Protein AF-A0A960F292-F1 (afdb_monomer_lite)

Foldseek 3Di:
DDDQQDFQLRHGDPVNVVVVVPDPDDDDDPDFDAAPVRHGFDHWFKAKQNWTDNDDDRDDPDDPDPDPPPPPDDIDIDIDGHDPVCSVVRHHDD

pLDDT: mean 85.3, std 16.2, range [44.03, 97.81]

Sequence (94 aa):
AFGLITDFRGQLFEGTKRLLEIADERVPMQVEARCWCGARATHNARVVNGEIVYEGETVVVGDTGEQSAQPLFGDVVRYELLCRTHYRNGELGT

Radius of gyration: 15.4 Å; chains: 1; bounding box: 28×38×38 Å

Structure (mmCIF, N/CA/C/O backbone):
data_AF-A0A960F292-F1
#
_entry.id   AF-A0A960F292-F1
#
loop_
_atom_site.group_PDB
_atom_site.id
_atom_site.type_symbol
_atom_site.label_atom_id
_atom_site.label_alt_id
_atom_site.label_comp_id
_atom_site.label_asym_id
_atom_site.label_entity_id
_atom_site.label_seq_id
_atom_site.pdbx_PDB_ins_code
_atom_site.Cartn_x
_atom_site.Cartn_y
_atom_site.Cartn_z
_atom_site.occupancy
_atom_site.B_iso_or_equiv
_atom_site.auth_seq_id
_atom_site.auth_comp_id
_atom_site.auth_asym_id
_atom_site.auth_atom_id
_atom_site.pdbx_PDB_model_num
ATOM 1 N N . ALA A 1 1 ? 13.689 3.167 -11.307 1.00 82.69 1 ALA A N 1
ATOM 2 C CA . ALA A 1 1 ? 12.729 4.019 -10.571 1.00 82.69 1 ALA A CA 1
ATOM 3 C C . ALA A 1 1 ? 12.463 3.402 -9.201 1.00 82.69 1 ALA A C 1
ATOM 5 O O . ALA A 1 1 ? 12.601 2.192 -9.076 1.00 82.69 1 ALA A O 1
ATOM 6 N N . PHE A 1 2 ? 12.101 4.198 -8.194 1.00 87.12 2 PHE A N 1
ATOM 7 C CA . PHE A 1 2 ? 11.668 3.711 -6.880 1.00 87.12 2 PHE A CA 1
ATOM 8 C C . PHE A 1 2 ? 10.461 4.532 -6.418 1.00 87.12 2 PHE A C 1
ATOM 10 O O . PHE A 1 2 ? 10.324 5.688 -6.814 1.00 87.12 2 PHE A O 1
ATOM 17 N N . GLY A 1 3 ? 9.579 3.945 -5.613 1.00 89.12 3 GLY A N 1
ATOM 18 C CA . GLY A 1 3 ? 8.404 4.653 -5.116 1.00 89.12 3 GLY A CA 1
ATOM 19 C C . GLY A 1 3 ? 7.324 3.728 -4.575 1.00 89.12 3 GLY A C 1
ATOM 20 O O . GLY A 1 3 ? 7.465 2.502 -4.571 1.00 89.12 3 GLY A O 1
ATOM 21 N N . LEU A 1 4 ? 6.235 4.345 -4.120 1.00 90.69 4 LEU A N 1
ATOM 22 C CA . LEU A 1 4 ? 5.0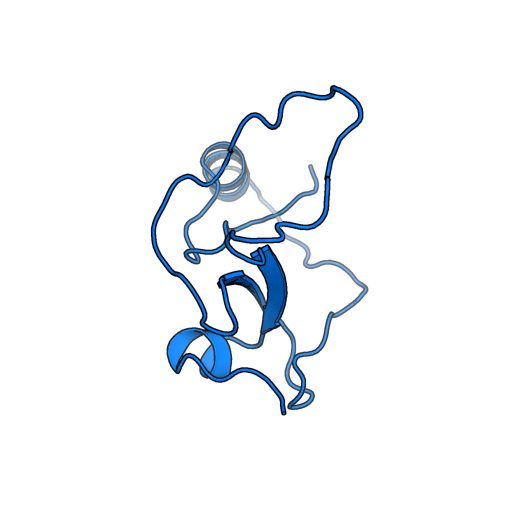47 3.628 -3.681 1.00 90.69 4 LEU A CA 1
ATOM 23 C C . LEU A 1 4 ? 4.371 2.938 -4.869 1.00 90.69 4 LEU A C 1
ATOM 25 O O . LEU A 1 4 ? 4.280 3.480 -5.972 1.00 90.69 4 LEU A O 1
ATOM 29 N N . ILE A 1 5 ? 3.891 1.722 -4.626 1.00 93.50 5 ILE A N 1
ATOM 30 C CA . ILE A 1 5 ? 3.236 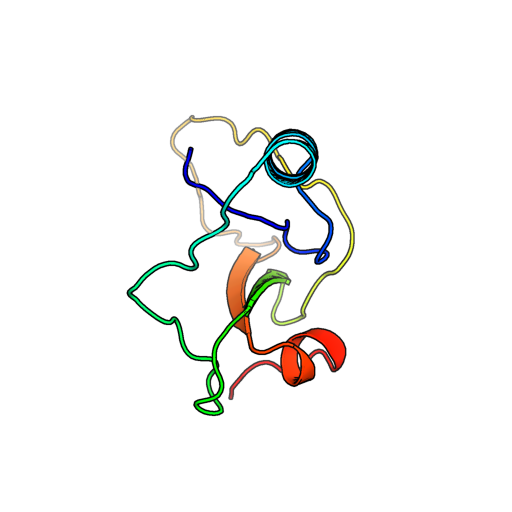0.911 -5.655 1.00 93.50 5 ILE A CA 1
ATOM 31 C C . ILE A 1 5 ? 1.743 1.191 -5.690 1.00 93.50 5 ILE A C 1
ATOM 33 O O . ILE A 1 5 ? 1.188 1.413 -6.765 1.00 93.50 5 ILE A O 1
ATOM 37 N N . THR A 1 6 ? 1.119 1.219 -4.517 1.00 94.12 6 THR A N 1
ATOM 38 C CA . THR A 1 6 ? -0.310 1.457 -4.359 1.00 94.12 6 THR A CA 1
ATOM 39 C C . THR A 1 6 ? -0.578 2.644 -3.456 1.00 94.12 6 THR A C 1
ATOM 41 O O . THR A 1 6 ? 0.202 2.918 -2.542 1.00 94.12 6 THR A O 1
ATOM 44 N N . ASP A 1 7 ? -1.712 3.295 -3.675 1.00 94.69 7 ASP A N 1
ATOM 45 C CA . ASP A 1 7 ? -2.271 4.245 -2.727 1.00 94.69 7 ASP A CA 1
ATOM 46 C C . ASP A 1 7 ? -2.915 3.543 -1.517 1.00 94.69 7 ASP A C 1
ATOM 48 O O . ASP A 1 7 ? -2.865 2.316 -1.363 1.00 94.69 7 ASP A O 1
ATOM 52 N N . PHE A 1 8 ? -3.539 4.342 -0.652 1.00 94.69 8 PHE A N 1
ATOM 53 C CA . PHE A 1 8 ? -4.197 3.868 0.562 1.00 94.69 8 PHE A CA 1
ATOM 54 C C . PHE A 1 8 ? -5.428 2.988 0.327 1.00 94.69 8 PHE A C 1
ATOM 56 O O . PHE A 1 8 ? -5.878 2.302 1.245 1.00 94.69 8 PHE A O 1
ATOM 63 N N . ARG A 1 9 ? -5.951 2.981 -0.901 1.00 95.00 9 ARG A N 1
ATOM 64 C CA . ARG A 1 9 ? -7.075 2.156 -1.361 1.00 95.00 9 ARG A CA 1
ATOM 65 C C . ARG A 1 9 ? -6.587 0.812 -1.911 1.00 95.00 9 ARG A C 1
ATOM 67 O O . ARG A 1 9 ? -7.387 -0.008 -2.351 1.00 95.00 9 ARG A O 1
ATOM 74 N N . GLY A 1 10 ? -5.269 0.591 -1.928 1.00 94.25 10 GLY A N 1
ATOM 75 C CA . GLY A 1 10 ? -4.651 -0.593 -2.516 1.00 94.25 10 GLY A CA 1
ATOM 76 C C . GLY A 1 10 ? -4.654 -0.575 -4.047 1.00 94.25 10 GLY A C 1
ATOM 77 O O . GLY A 1 10 ? -4.403 -1.610 -4.666 1.00 94.25 10 GLY A O 1
ATOM 78 N N . GLN A 1 11 ? -4.924 0.576 -4.669 1.00 95.06 11 GLN A N 1
ATOM 79 C CA . GLN A 1 11 ? -4.914 0.735 -6.122 1.00 95.06 11 GLN A CA 1
ATOM 80 C C . GLN A 1 11 ? -3.539 1.193 -6.592 1.00 95.06 11 GLN A C 1
ATOM 82 O O . GLN A 1 11 ? -2.888 1.988 -5.918 1.00 95.06 11 GLN A O 1
ATOM 87 N N . LEU A 1 12 ? -3.082 0.700 -7.747 1.00 95.44 12 LEU A N 1
ATOM 88 C CA . LEU A 1 12 ? -1.812 1.144 -8.319 1.00 95.44 12 LEU A CA 1
ATOM 89 C C . LEU A 1 12 ? -1.852 2.648 -8.591 1.00 95.44 12 LEU A C 1
ATOM 91 O O . LEU A 1 12 ? -2.808 3.148 -9.183 1.00 95.44 12 LEU A O 1
ATOM 95 N N . PHE A 1 13 ? -0.782 3.351 -8.229 1.00 94.31 13 PHE A N 1
ATOM 96 C CA . PHE A 1 13 ? -0.569 4.695 -8.756 1.00 94.31 13 PHE A CA 1
ATOM 97 C C . PHE A 1 13 ? -0.423 4.623 -10.275 1.00 94.31 13 PHE A C 1
ATOM 99 O O . PHE A 1 13 ? 0.287 3.749 -10.765 1.00 94.31 13 PHE A O 1
ATOM 106 N N . GLU A 1 14 ? -1.026 5.555 -11.015 1.00 92.88 14 GLU A N 1
ATOM 107 C CA . GLU A 1 14 ? -1.007 5.533 -12.487 1.00 92.88 14 GLU A CA 1
ATOM 108 C C . GLU A 1 14 ? 0.425 5.498 -13.049 1.00 92.88 14 GLU A C 1
ATOM 110 O O . GLU A 1 14 ? 0.761 4.664 -13.891 1.00 92.88 14 GLU A O 1
ATOM 115 N N . GLY A 1 15 ? 1.319 6.327 -12.496 1.00 92.31 15 GLY A N 1
ATOM 116 C CA . GLY A 1 15 ? 2.735 6.314 -12.869 1.00 92.31 15 GLY A CA 1
ATOM 117 C C . GLY A 1 15 ? 3.411 4.975 -12.560 1.00 92.31 15 GLY A C 1
ATOM 118 O O . GLY A 1 15 ? 4.104 4.414 -13.409 1.00 92.31 15 GLY A O 1
ATOM 119 N N . THR A 1 16 ? 3.175 4.417 -11.370 1.00 94.38 16 THR A N 1
ATOM 120 C CA . THR A 1 16 ? 3.768 3.129 -10.984 1.00 94.38 16 THR A CA 1
ATOM 121 C C . THR A 1 16 ? 3.193 1.966 -11.788 1.00 94.38 16 THR A C 1
ATOM 123 O O . THR A 1 16 ? 3.934 1.048 -12.130 1.00 94.38 16 THR A O 1
ATOM 126 N N . LYS A 1 17 ? 1.909 2.008 -12.152 1.00 96.44 17 LYS A N 1
ATOM 127 C CA . LYS A 1 17 ? 1.272 1.026 -13.030 1.00 96.44 17 LYS A CA 1
ATOM 128 C C . LYS A 1 17 ? 2.013 0.945 -14.358 1.00 96.44 17 LYS A C 1
ATOM 130 O O . LYS A 1 17 ? 2.453 -0.140 -14.729 1.00 96.44 17 LYS A O 1
ATOM 135 N N . ARG A 1 18 ? 2.254 2.089 -15.007 1.00 95.62 18 ARG A N 1
ATOM 136 C CA . ARG A 1 18 ? 3.005 2.118 -16.266 1.00 95.62 18 ARG A CA 1
ATOM 137 C C . ARG A 1 18 ? 4.427 1.586 -16.108 1.00 95.62 18 ARG A C 1
ATOM 139 O O . ARG A 1 18 ? 4.901 0.858 -16.972 1.00 95.62 18 ARG A O 1
ATOM 146 N N . LEU A 1 19 ? 5.103 1.932 -15.010 1.00 95.00 19 LEU A N 1
ATOM 147 C CA . LEU A 1 19 ? 6.452 1.436 -14.727 1.00 95.00 19 LEU A CA 1
ATOM 148 C C . LEU A 1 19 ? 6.484 -0.085 -14.534 1.00 95.00 19 LEU A C 1
ATOM 150 O O . LEU A 1 19 ? 7.421 -0.722 -14.996 1.00 95.00 19 LEU A O 1
ATOM 154 N N . LEU A 1 20 ? 5.474 -0.667 -13.884 1.00 95.38 20 LEU A N 1
ATOM 155 C CA . LEU A 1 20 ? 5.377 -2.115 -13.691 1.00 95.38 20 LEU A CA 1
ATOM 156 C C . LEU A 1 20 ? 5.075 -2.868 -14.988 1.00 95.38 20 LEU A C 1
ATOM 158 O O . LEU A 1 20 ? 5.593 -3.961 -15.172 1.00 95.38 20 LEU A O 1
ATOM 162 N N . GLU A 1 21 ? 4.270 -2.297 -15.885 1.00 96.94 21 GLU A N 1
ATOM 163 C CA . GLU A 1 21 ? 3.956 -2.906 -17.187 1.00 96.94 21 GLU A CA 1
ATOM 164 C C . GLU A 1 21 ? 5.188 -3.077 -18.087 1.00 96.94 21 GLU A C 1
ATOM 166 O O . GLU A 1 21 ? 5.205 -3.973 -18.926 1.00 96.94 21 GLU A O 1
ATOM 171 N N . ILE A 1 22 ? 6.192 -2.208 -17.941 1.00 96.81 22 ILE A N 1
ATOM 172 C CA . ILE A 1 22 ? 7.399 -2.196 -18.785 1.00 96.81 22 ILE A CA 1
ATOM 173 C C . ILE A 1 22 ? 8.649 -2.725 -18.078 1.00 96.81 22 ILE A C 1
ATOM 175 O O . ILE A 1 22 ? 9.720 -2.718 -18.676 1.00 96.81 22 ILE A O 1
ATOM 179 N N . ALA A 1 23 ? 8.552 -3.098 -16.803 1.00 96.69 23 ALA A N 1
ATOM 180 C CA . ALA A 1 23 ? 9.714 -3.504 -16.027 1.00 96.69 23 ALA A CA 1
ATOM 181 C C . ALA A 1 23 ? 10.092 -4.963 -16.307 1.00 96.69 23 ALA A C 1
ATOM 183 O O . ALA A 1 23 ? 9.270 -5.859 -16.125 1.00 96.69 23 ALA A O 1
ATOM 184 N N . ASP A 1 24 ? 11.362 -5.203 -16.636 1.00 97.56 24 ASP A N 1
ATOM 185 C CA . ASP A 1 24 ? 11.937 -6.554 -16.656 1.00 97.56 24 ASP A CA 1
ATOM 186 C C . ASP A 1 24 ? 12.067 -7.133 -15.236 1.00 97.56 24 ASP A C 1
ATOM 188 O O . ASP A 1 24 ? 11.873 -8.327 -15.012 1.00 97.56 24 ASP A O 1
ATOM 192 N N . GLU A 1 25 ? 12.366 -6.274 -14.253 1.00 95.38 25 GLU A N 1
ATOM 193 C CA . GLU A 1 25 ? 12.551 -6.661 -12.856 1.00 95.38 25 GLU A CA 1
ATOM 194 C C . GLU A 1 25 ? 11.868 -5.685 -11.890 1.00 95.38 25 GLU A C 1
ATOM 196 O O . GLU A 1 25 ? 11.919 -4.460 -12.037 1.00 95.38 25 GLU A O 1
ATOM 201 N N . ARG A 1 26 ? 11.270 -6.246 -10.834 1.00 93.38 26 ARG A N 1
ATOM 202 C CA . ARG A 1 26 ? 10.756 -5.508 -9.679 1.00 93.38 26 ARG A CA 1
ATOM 203 C C . ARG A 1 26 ? 11.377 -6.057 -8.400 1.00 93.38 26 ARG A C 1
ATOM 205 O O . ARG A 1 26 ? 11.052 -7.166 -7.979 1.00 93.38 26 ARG A O 1
ATOM 212 N N . VAL A 1 27 ? 12.137 -5.213 -7.709 1.00 92.75 27 VAL A N 1
ATOM 213 C CA . VAL A 1 27 ? 12.758 -5.548 -6.422 1.00 92.75 27 VAL A CA 1
ATOM 214 C C . VAL A 1 27 ? 12.004 -4.857 -5.276 1.00 92.75 27 VAL A C 1
ATOM 216 O O . VAL A 1 27 ? 11.853 -3.633 -5.299 1.00 92.75 27 VAL A O 1
ATOM 219 N N . PRO A 1 28 ? 11.485 -5.593 -4.274 1.00 87.31 28 PRO A N 1
ATOM 220 C CA . PRO A 1 28 ? 10.940 -4.980 -3.066 1.00 87.31 28 PRO A CA 1
ATOM 221 C C . PRO A 1 28 ? 12.054 -4.319 -2.240 1.00 87.31 28 PRO A C 1
ATOM 223 O O . PRO A 1 28 ? 13.198 -4.765 -2.261 1.00 87.31 28 PRO A O 1
ATOM 226 N N . MET A 1 29 ? 11.723 -3.268 -1.485 1.00 80.31 29 MET A N 1
ATOM 227 C CA . MET A 1 29 ? 12.700 -2.609 -0.611 1.00 80.31 29 MET A CA 1
ATOM 228 C C . MET A 1 29 ? 13.317 -3.596 0.389 1.00 80.31 29 MET A C 1
ATOM 230 O O . MET A 1 29 ? 12.611 -4.427 0.955 1.00 80.31 29 MET A O 1
ATOM 234 N N . GLN A 1 30 ? 14.625 -3.459 0.628 1.00 74.56 30 GLN A N 1
ATOM 235 C CA . GLN A 1 30 ? 15.387 -4.336 1.529 1.00 74.56 30 GLN A CA 1
ATOM 236 C C . GLN A 1 30 ? 14.956 -4.211 2.999 1.00 74.56 30 GLN A C 1
ATOM 238 O O . GLN A 1 30 ? 15.117 -5.153 3.770 1.00 74.56 30 GLN A O 1
ATOM 243 N N . VAL A 1 31 ? 14.387 -3.066 3.388 1.00 80.62 31 VAL A N 1
ATOM 244 C CA . VAL A 1 31 ? 13.804 -2.873 4.719 1.00 80.62 31 VAL A CA 1
ATOM 245 C C . VAL A 1 31 ? 12.337 -3.281 4.672 1.00 80.62 31 VAL A C 1
ATOM 247 O O . VAL A 1 31 ? 11.487 -2.566 4.136 1.00 80.62 31 VAL A O 1
ATOM 250 N N . GLU A 1 32 ? 12.037 -4.449 5.233 1.00 83.62 32 GLU A N 1
ATOM 251 C CA . GLU A 1 32 ? 10.667 -4.935 5.340 1.00 83.62 32 GLU A CA 1
ATOM 252 C C . GLU A 1 32 ? 9.957 -4.279 6.521 1.00 83.62 32 GLU A C 1
ATOM 254 O O . GLU A 1 32 ? 10.145 -4.664 7.677 1.00 83.62 32 GLU A O 1
ATOM 259 N N . ALA A 1 33 ? 9.084 -3.319 6.222 1.00 90.38 33 ALA A N 1
ATOM 260 C CA . ALA A 1 33 ? 8.115 -2.861 7.202 1.00 90.38 33 ALA A CA 1
ATOM 261 C C . ALA A 1 33 ? 7.257 -4.037 7.695 1.00 90.38 33 ALA A C 1
ATOM 263 O O . ALA A 1 33 ? 6.887 -4.938 6.931 1.00 90.38 33 ALA A O 1
ATOM 264 N N . ARG A 1 34 ? 6.925 -4.018 8.985 1.00 94.94 34 ARG A N 1
ATOM 265 C CA . ARG A 1 34 ? 6.144 -5.060 9.652 1.00 94.94 34 ARG A CA 1
ATOM 266 C C . ARG A 1 34 ? 4.799 -4.490 10.069 1.00 94.94 34 ARG A C 1
ATOM 268 O O . ARG A 1 34 ? 4.717 -3.366 10.549 1.00 94.94 34 ARG A O 1
ATOM 275 N N . CYS A 1 35 ? 3.756 -5.283 9.869 1.00 97.12 35 CYS A N 1
ATOM 276 C CA . CYS A 1 35 ? 2.478 -5.065 10.526 1.00 97.12 35 CYS A CA 1
ATOM 277 C C . CYS A 1 35 ? 2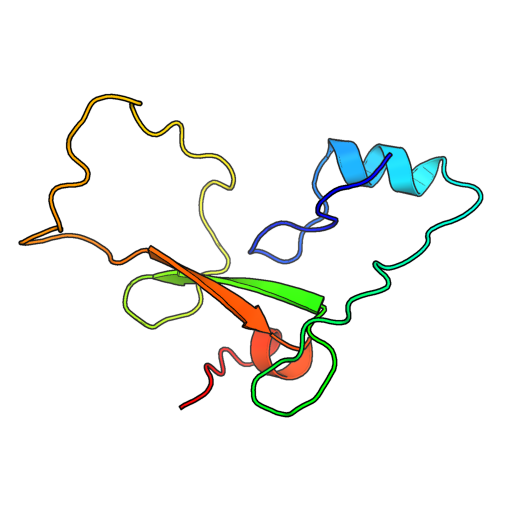.627 -5.392 12.016 1.00 97.12 35 CYS A C 1
ATOM 279 O O . CYS A 1 35 ? 3.520 -6.154 12.392 1.00 97.12 35 CYS A O 1
ATOM 281 N N . TRP A 1 36 ? 1.721 -4.887 12.848 1.00 96.06 36 TRP A N 1
ATOM 282 C CA . TRP A 1 36 ? 1.687 -5.170 14.284 1.00 96.06 36 TRP A CA 1
ATOM 283 C C . TRP A 1 36 ? 1.652 -6.676 14.615 1.00 96.06 36 TRP A C 1
ATOM 285 O O . TRP A 1 36 ? 2.163 -7.089 15.649 1.00 96.06 36 TRP A O 1
ATOM 295 N N . CYS A 1 37 ? 1.147 -7.527 13.713 1.00 96.81 37 CYS A N 1
ATOM 296 C CA . CYS A 1 37 ? 1.183 -8.989 13.866 1.00 96.81 37 CYS A CA 1
ATOM 297 C C . CYS A 1 37 ? 2.517 -9.657 13.502 1.00 96.81 37 CYS A C 1
ATOM 299 O O . CYS A 1 37 ? 2.607 -10.882 13.482 1.00 96.81 37 CYS A O 1
ATOM 301 N N . GLY A 1 38 ? 3.541 -8.890 13.124 1.00 95.38 38 GLY A N 1
ATOM 302 C CA . GLY A 1 38 ? 4.841 -9.405 12.685 1.00 95.38 38 GLY A CA 1
ATOM 303 C C . GLY A 1 38 ? 4.886 -9.881 11.2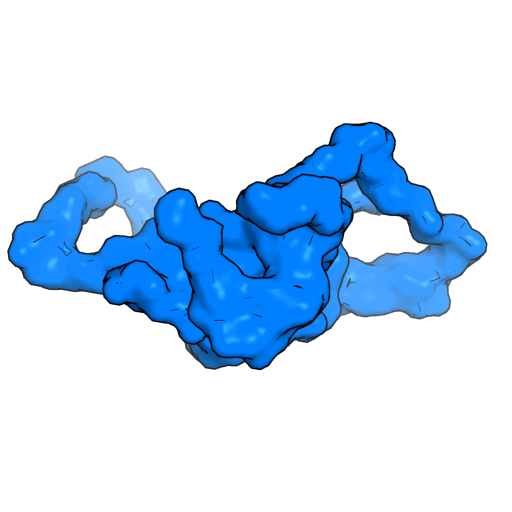27 1.00 95.38 38 GLY A C 1
ATOM 304 O O . GLY A 1 38 ? 5.973 -10.095 10.679 1.00 95.38 38 GLY A O 1
ATOM 305 N N . ALA A 1 39 ? 3.744 -9.996 10.543 1.00 96.19 39 ALA A N 1
ATOM 306 C CA . ALA A 1 39 ? 3.721 -10.243 9.104 1.00 96.19 39 ALA A CA 1
ATOM 307 C C . ALA A 1 39 ? 4.278 -9.038 8.328 1.00 96.19 39 ALA A C 1
ATOM 309 O O . ALA A 1 39 ? 4.201 -7.890 8.774 1.00 96.19 39 ALA A O 1
ATOM 310 N N . ARG A 1 40 ? 4.820 -9.285 7.132 1.00 95.12 40 ARG A N 1
ATOM 311 C CA . ARG A 1 40 ? 5.298 -8.215 6.249 1.00 95.12 40 ARG A CA 1
ATOM 312 C C . ARG A 1 40 ? 4.153 -7.256 5.904 1.00 95.12 40 ARG A C 1
ATOM 314 O O . ARG A 1 40 ? 3.108 -7.674 5.393 1.00 95.12 40 ARG A O 1
ATOM 321 N N . ALA A 1 41 ? 4.369 -5.967 6.145 1.00 95.19 41 ALA A N 1
ATOM 322 C CA . ALA A 1 41 ? 3.449 -4.928 5.722 1.00 95.19 41 ALA A CA 1
ATOM 323 C C . ALA A 1 41 ? 3.556 -4.721 4.207 1.00 95.19 41 ALA A C 1
ATOM 325 O O . ALA A 1 41 ? 4.642 -4.663 3.629 1.00 95.19 41 ALA A O 1
ATOM 326 N N . THR A 1 42 ? 2.403 -4.648 3.555 1.00 94.62 42 THR A N 1
ATOM 327 C CA . THR A 1 42 ? 2.292 -4.475 2.097 1.00 94.62 42 THR A CA 1
ATOM 328 C C . THR A 1 42 ? 1.342 -3.352 1.713 1.00 94.62 42 THR A C 1
ATOM 330 O O . THR A 1 42 ? 1.325 -2.968 0.550 1.00 94.62 42 THR A O 1
ATOM 333 N N . HIS A 1 43 ? 0.577 -2.830 2.674 1.00 95.62 43 HIS A N 1
ATOM 334 C CA . HIS A 1 43 ? -0.408 -1.780 2.470 1.00 95.62 43 HIS A CA 1
ATOM 335 C C . HIS A 1 43 ? -0.083 -0.603 3.383 1.00 95.62 43 HIS A C 1
ATOM 337 O O . HIS A 1 43 ? 0.298 -0.790 4.540 1.00 95.62 43 HIS A O 1
ATOM 343 N N . ASN A 1 44 ? -0.237 0.601 2.846 1.00 94.56 44 ASN A N 1
ATOM 344 C CA . ASN A 1 44 ? -0.179 1.846 3.594 1.00 94.56 44 ASN A CA 1
ATOM 345 C C . ASN A 1 44 ? -1.625 2.311 3.803 1.00 94.56 44 ASN A C 1
ATOM 347 O O . ASN A 1 44 ? -2.227 2.866 2.897 1.00 94.56 44 ASN A O 1
ATOM 351 N N . ALA A 1 45 ? -2.222 1.980 4.942 1.00 95.75 45 ALA A N 1
ATOM 352 C CA . ALA A 1 45 ? -3.614 2.278 5.249 1.00 95.75 45 ALA A CA 1
ATOM 353 C C . ALA A 1 45 ? -3.765 3.741 5.671 1.00 95.75 45 ALA A C 1
ATOM 355 O O . ALA A 1 45 ? -3.018 4.199 6.535 1.00 95.75 45 ALA A O 1
ATOM 356 N N . ARG A 1 46 ? -4.743 4.460 5.111 1.00 95.25 46 ARG A N 1
ATOM 357 C CA . ARG A 1 46 ? -5.153 5.768 5.634 1.00 95.25 46 ARG A CA 1
ATOM 358 C C . ARG A 1 46 ? -6.135 5.536 6.770 1.00 95.25 46 ARG A C 1
ATOM 360 O O . ARG A 1 46 ? -7.135 4.849 6.580 1.00 95.25 46 ARG A O 1
ATOM 367 N N . VAL A 1 47 ? -5.851 6.126 7.918 1.00 93.06 47 VAL A N 1
ATOM 368 C CA . VAL A 1 47 ? -6.694 6.065 9.106 1.00 93.06 47 VAL A CA 1
ATOM 369 C C . VAL A 1 47 ? -7.238 7.457 9.367 1.00 93.06 47 VAL A C 1
ATOM 371 O O . VAL A 1 47 ? -6.460 8.397 9.532 1.00 93.06 47 VAL A O 1
ATOM 374 N N . VAL A 1 48 ? -8.559 7.580 9.395 1.00 91.81 48 VAL A N 1
ATOM 375 C CA . 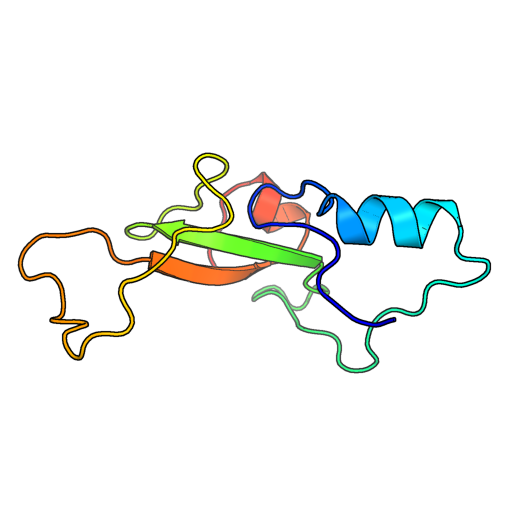VAL A 1 48 ? -9.278 8.820 9.683 1.00 91.81 48 VAL A CA 1
ATOM 376 C C . VAL A 1 48 ? -10.112 8.571 10.926 1.00 91.81 48 VAL A C 1
ATOM 378 O O . VAL A 1 48 ? -10.900 7.633 10.957 1.00 91.81 48 VAL A O 1
ATOM 381 N N . ASN A 1 49 ? -9.890 9.354 11.981 1.00 90.75 49 ASN A N 1
ATOM 382 C CA . ASN A 1 49 ? -10.615 9.220 13.254 1.00 90.75 49 ASN A CA 1
ATOM 383 C C . ASN A 1 49 ? -10.583 7.804 13.858 1.00 90.75 49 ASN A C 1
ATOM 385 O O . ASN A 1 49 ? -11.528 7.368 14.505 1.00 90.75 49 ASN A O 1
ATOM 389 N N . GLY A 1 50 ? -9.473 7.087 13.663 1.00 90.88 50 GLY A N 1
ATOM 390 C CA . GLY A 1 50 ? -9.297 5.734 14.194 1.00 90.88 50 GLY A CA 1
ATOM 391 C C . GLY A 1 50 ? -9.883 4.622 13.325 1.00 90.88 50 GLY A C 1
ATOM 392 O O . GLY A 1 50 ? -9.774 3.466 13.710 1.00 90.88 50 GLY A O 1
ATOM 393 N N . GLU A 1 51 ? -10.425 4.930 12.147 1.00 92.56 51 GLU A N 1
ATOM 394 C CA . GLU A 1 51 ? -10.951 3.933 11.211 1.00 92.56 51 GLU A CA 1
ATOM 395 C C . GLU A 1 51 ? -10.180 3.938 9.891 1.00 92.56 51 GLU A C 1
ATOM 397 O O . GLU A 1 51 ? -9.746 4.986 9.406 1.00 92.56 51 GLU A O 1
ATOM 402 N N . ILE A 1 52 ? -9.993 2.758 9.294 1.00 94.81 52 ILE A N 1
ATOM 403 C CA . ILE A 1 52 ? -9.376 2.654 7.968 1.00 94.81 52 ILE A CA 1
ATOM 404 C C . ILE A 1 52 ? -10.368 3.135 6.914 1.00 94.81 52 ILE A C 1
ATOM 406 O O . ILE A 1 52 ? -11.484 2.629 6.823 1.00 94.81 52 ILE A O 1
ATOM 410 N N . VAL A 1 53 ? -9.923 4.059 6.069 1.00 94.19 53 VAL A N 1
ATOM 411 C CA . VAL A 1 53 ? -10.710 4.582 4.951 1.00 94.19 53 VAL A CA 1
ATOM 412 C C . VAL A 1 53 ? -10.177 4.024 3.633 1.00 94.19 53 VAL A C 1
ATOM 414 O O . VAL A 1 53 ? -8.970 4.009 3.405 1.00 94.19 53 VAL A O 1
ATOM 417 N N . TYR A 1 54 ? -11.083 3.616 2.741 1.00 94.31 54 TYR A N 1
ATOM 418 C CA . TYR A 1 54 ? -10.767 3.037 1.421 1.00 94.31 54 TYR A CA 1
ATOM 419 C C . TYR A 1 54 ? -11.208 3.922 0.248 1.00 94.31 54 TYR A C 1
ATOM 421 O O . TYR A 1 54 ? -11.074 3.540 -0.912 1.00 94.31 54 TYR A O 1
ATOM 429 N N . GLU A 1 55 ? -11.727 5.111 0.542 1.00 90.94 55 GLU A N 1
ATOM 430 C CA . GLU A 1 55 ? -12.265 6.050 -0.439 1.00 90.94 55 GLU A CA 1
ATOM 431 C C . GLU A 1 55 ? -11.713 7.468 -0.227 1.00 90.94 55 GLU A C 1
ATOM 433 O O . GLU A 1 55 ? -11.024 7.767 0.753 1.00 90.94 55 GLU A O 1
ATOM 438 N N . GLY A 1 56 ? -11.990 8.350 -1.185 1.00 86.38 56 GLY A N 1
ATOM 439 C CA . GLY A 1 56 ? -11.521 9.733 -1.191 1.00 86.38 56 GLY A CA 1
ATOM 440 C C . GLY A 1 56 ? -10.308 9.970 -2.087 1.00 86.38 56 GLY A C 1
ATOM 441 O O . GLY A 1 56 ? -9.782 9.059 -2.734 1.00 86.38 56 GLY A O 1
ATOM 442 N N . GLU A 1 57 ? -9.880 11.229 -2.141 1.00 82.94 57 GLU A N 1
ATOM 443 C CA . GLU A 1 57 ? -8.787 11.656 -3.009 1.00 82.94 57 GLU A CA 1
ATOM 444 C C . GLU A 1 57 ? -7.425 11.203 -2.467 1.00 82.94 57 GLU A C 1
ATOM 446 O O . GLU A 1 57 ? -7.142 11.227 -1.261 1.00 82.94 57 GLU A O 1
ATOM 451 N N . THR A 1 58 ? -6.574 10.748 -3.385 1.00 75.69 58 THR A N 1
ATOM 452 C CA . THR A 1 58 ? -5.224 10.261 -3.079 1.00 75.69 58 THR A CA 1
ATOM 453 C C . THR A 1 58 ? -4.234 11.409 -2.890 1.00 75.69 58 THR A C 1
ATOM 455 O O . THR A 1 58 ? -3.319 11.293 -2.080 1.00 75.69 58 THR A O 1
ATOM 458 N N . VAL A 1 59 ? -4.433 12.519 -3.603 1.00 72.56 59 VAL A N 1
ATOM 459 C CA . VAL A 1 59 ? -3.633 13.740 -3.482 1.00 72.56 59 VAL A CA 1
ATOM 460 C C . VAL A 1 59 ? -4.571 14.857 -3.068 1.00 72.56 59 VAL A C 1
ATOM 462 O O . VAL A 1 59 ? -5.446 15.235 -3.835 1.00 72.56 59 VAL A O 1
ATOM 465 N N . VAL A 1 60 ? -4.364 15.384 -1.868 1.00 62.41 60 VAL A N 1
ATOM 466 C CA . VAL A 1 60 ? -4.978 16.637 -1.432 1.00 62.41 60 VAL A CA 1
ATOM 467 C C . VAL A 1 60 ? -3.861 17.667 -1.441 1.00 62.41 60 VAL A C 1
ATOM 469 O O . VAL A 1 60 ? -2.826 17.459 -0.805 1.00 62.41 60 VAL A O 1
ATOM 472 N N . VAL A 1 61 ? -4.024 18.747 -2.203 1.00 58.28 61 VAL A N 1
ATOM 473 C CA . VAL A 1 61 ? -3.081 19.869 -2.162 1.00 58.28 61 VAL A CA 1
ATOM 474 C C . VAL A 1 61 ? -3.301 20.582 -0.830 1.00 58.28 61 VAL A C 1
ATOM 476 O O . VAL A 1 61 ? -4.242 21.354 -0.682 1.00 58.28 61 VAL A O 1
ATOM 479 N N . GLY A 1 62 ? -2.476 20.260 0.165 1.00 54.72 62 GLY A N 1
ATOM 480 C CA . GLY A 1 62 ? -2.413 21.029 1.402 1.00 54.72 62 GLY A CA 1
ATOM 481 C C . GLY A 1 62 ? -1.762 22.374 1.108 1.00 54.72 62 GLY A C 1
ATOM 482 O O . GLY A 1 62 ? -0.674 22.408 0.534 1.00 54.72 62 GLY A O 1
ATOM 483 N N . ASP A 1 63 ? -2.431 23.467 1.463 1.00 44.03 63 ASP A N 1
ATOM 484 C CA . ASP A 1 63 ? -1.831 24.795 1.405 1.00 44.03 63 ASP A CA 1
ATOM 485 C C . ASP A 1 63 ? -0.575 24.787 2.291 1.00 44.03 63 ASP A C 1
ATOM 487 O O . ASP A 1 63 ? -0.638 24.465 3.476 1.00 44.03 63 ASP A 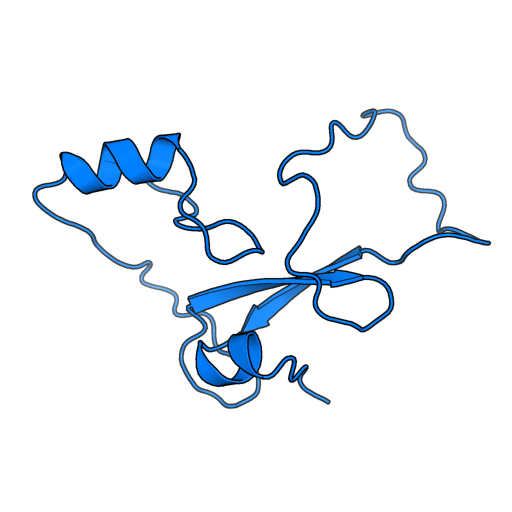O 1
ATOM 491 N N . THR A 1 64 ? 0.591 25.072 1.711 1.00 49.38 64 THR A N 1
ATOM 492 C CA . THR A 1 64 ? 1.899 25.019 2.397 1.00 49.38 64 THR A CA 1
ATOM 493 C C . THR A 1 64 ? 2.085 26.145 3.430 1.00 49.38 64 THR A C 1
ATOM 495 O O . THR A 1 64 ? 3.194 26.358 3.918 1.00 49.38 64 THR A O 1
ATOM 498 N N . GLY A 1 65 ? 1.023 26.894 3.742 1.00 46.31 65 GLY A N 1
ATOM 499 C CA . GLY A 1 65 ? 1.003 27.947 4.747 1.00 46.31 65 GLY A CA 1
ATOM 500 C C . GLY A 1 65 ? 0.999 27.379 6.164 1.00 46.31 65 GLY A C 1
ATOM 501 O O . GLY A 1 65 ? 0.241 26.470 6.493 1.00 46.31 65 GLY A O 1
ATOM 502 N N . GLU A 1 66 ? 1.861 27.931 7.014 1.00 51.41 66 GLU A N 1
ATOM 503 C CA . GLU A 1 66 ? 1.965 27.627 8.439 1.00 51.41 66 GLU A CA 1
ATOM 504 C C . GLU A 1 66 ? 0.606 27.750 9.145 1.00 51.41 66 GLU A C 1
ATOM 506 O O . GLU A 1 66 ? 0.195 28.845 9.523 1.00 51.41 66 GLU A O 1
ATOM 511 N N . GLN A 1 67 ? -0.093 26.622 9.302 1.00 44.94 67 GLN A N 1
ATOM 512 C CA . GLN A 1 67 ? -1.083 26.332 10.343 1.00 44.94 67 GLN A CA 1
ATOM 513 C C . GLN A 1 67 ? -1.678 24.935 10.106 1.00 44.94 67 GLN A C 1
ATOM 515 O O . GLN A 1 67 ? -2.851 24.781 9.777 1.00 44.94 67 GLN A O 1
ATOM 520 N N . SER A 1 68 ? -0.921 23.874 10.399 1.00 44.38 68 SER A N 1
ATOM 521 C CA . SER A 1 68 ? -1.568 22.653 10.897 1.00 44.38 68 SER A CA 1
ATOM 522 C C . SER A 1 68 ? -1.945 22.896 12.362 1.00 44.38 68 SER A C 1
ATOM 524 O O . SER A 1 68 ? -1.384 22.297 13.283 1.00 44.38 68 SER A O 1
ATOM 526 N N . ALA A 1 69 ? -2.837 23.868 12.583 1.00 46.50 69 ALA A N 1
ATOM 527 C CA . ALA A 1 69 ? -3.553 23.981 13.834 1.00 46.50 69 ALA A CA 1
ATOM 528 C C . ALA A 1 69 ? -4.217 22.623 14.047 1.00 46.50 69 ALA A C 1
ATOM 530 O O . ALA A 1 69 ? -4.962 22.146 13.190 1.00 46.50 69 ALA A O 1
ATOM 531 N N . GLN A 1 70 ? -3.868 21.968 15.150 1.00 51.56 70 GLN A N 1
ATOM 532 C CA . GLN A 1 70 ? -4.564 20.771 15.597 1.00 51.56 70 GLN A CA 1
ATOM 533 C C . GLN A 1 70 ? -6.069 21.047 15.498 1.00 51.56 70 GLN A C 1
ATOM 535 O O . GLN A 1 70 ? -6.501 22.099 15.988 1.00 51.56 70 GLN A O 1
ATOM 540 N N . PRO A 1 71 ? -6.875 20.185 14.858 1.00 49.62 71 PRO A N 1
ATOM 541 C CA . PRO A 1 71 ? -8.288 20.470 14.774 1.00 49.62 71 PRO A CA 1
ATOM 542 C C . PRO A 1 71 ? -8.868 20.397 16.189 1.00 49.62 71 PRO A C 1
ATOM 544 O O . PRO A 1 71 ? -8.942 19.327 16.783 1.00 49.62 71 PRO A O 1
ATOM 547 N N . LEU A 1 72 ? -9.292 21.541 16.732 1.00 52.81 72 LEU A N 1
ATOM 548 C CA . LEU A 1 72 ? -10.218 21.575 17.871 1.00 52.81 72 LEU A CA 1
ATOM 549 C C . LEU A 1 72 ? -11.549 20.893 17.494 1.00 52.81 72 LEU A C 1
ATOM 551 O O . LEU A 1 72 ? -12.221 20.342 18.358 1.00 52.81 72 LEU A O 1
ATOM 555 N N . PHE A 1 73 ? -11.878 20.897 16.194 1.00 48.56 73 PHE A N 1
ATOM 556 C CA . PHE A 1 73 ? -12.947 20.146 15.535 1.00 48.56 73 PHE A CA 1
ATOM 557 C C . PHE A 1 73 ? -12.488 19.792 14.111 1.00 48.56 73 PHE A C 1
ATOM 559 O O . PHE A 1 73 ? -12.461 20.659 13.240 1.00 48.56 73 PHE A O 1
ATOM 566 N N . GLY A 1 74 ? -12.078 18.549 13.866 1.00 62.91 74 GLY A N 1
ATOM 567 C CA . GLY A 1 74 ? -11.701 18.081 12.530 1.00 62.91 74 GLY A CA 1
ATOM 568 C C . GLY A 1 74 ? -11.030 16.715 12.554 1.00 62.91 74 GLY A C 1
ATOM 569 O O . GLY A 1 74 ? -10.592 16.243 13.604 1.00 62.91 74 GLY A O 1
ATOM 570 N N . ASP A 1 75 ? -10.989 16.085 11.386 1.00 76.19 75 ASP A N 1
ATOM 571 C CA . ASP A 1 75 ? -10.594 14.690 11.269 1.00 76.19 75 ASP A CA 1
ATOM 572 C C . ASP A 1 75 ? -9.086 14.496 11.477 1.00 76.19 75 ASP A C 1
ATOM 574 O O . ASP A 1 75 ? -8.255 15.162 10.853 1.00 76.19 75 ASP A O 1
ATOM 578 N N . VAL A 1 76 ? -8.715 13.538 12.330 1.00 82.19 76 VAL A N 1
ATOM 579 C CA . VAL A 1 76 ? -7.314 13.145 12.526 1.00 82.19 76 VAL A CA 1
ATOM 580 C C . VAL A 1 76 ? -6.943 12.120 11.463 1.00 82.19 76 VAL A C 1
ATOM 582 O O . VAL A 1 76 ? -7.389 10.973 11.521 1.00 82.19 76 VAL A O 1
ATOM 585 N N . VAL A 1 77 ? -6.103 12.530 10.510 1.00 86.38 77 VAL A N 1
ATOM 586 C CA . VAL A 1 77 ? -5.604 11.667 9.432 1.00 86.38 77 VAL A CA 1
ATOM 587 C C . VAL A 1 77 ? -4.185 11.203 9.741 1.00 86.38 77 VAL A C 1
ATOM 589 O O . VAL A 1 77 ? -3.279 12.010 9.945 1.00 86.38 77 VAL A O 1
ATOM 592 N N . ARG A 1 78 ? -3.966 9.890 9.724 1.00 89.75 78 ARG A N 1
ATOM 593 C CA . ARG A 1 78 ? -2.637 9.272 9.822 1.00 89.75 78 ARG A CA 1
ATOM 594 C C . ARG A 1 78 ? -2.528 8.088 8.872 1.00 89.75 78 ARG A C 1
ATOM 596 O O . ARG A 1 78 ? -3.531 7.614 8.349 1.00 89.75 78 ARG A O 1
ATOM 603 N N . TYR A 1 79 ? -1.312 7.600 8.665 1.00 91.94 79 TYR A N 1
ATOM 604 C CA . TYR A 1 79 ? -1.063 6.418 7.846 1.00 91.94 79 TYR A CA 1
ATOM 605 C C . TYR A 1 79 ? -0.425 5.305 8.677 1.00 91.94 79 TYR A C 1
ATOM 607 O O . TYR A 1 79 ? 0.483 5.563 9.466 1.00 91.94 79 TYR A O 1
ATOM 615 N N . GLU A 1 80 ? -0.880 4.070 8.478 1.00 94.62 80 GLU A N 1
ATOM 616 C CA . GLU A 1 80 ? -0.340 2.869 9.122 1.00 94.62 80 GLU A CA 1
ATOM 617 C C . GLU A 1 80 ? 0.123 1.822 8.106 1.00 94.62 80 GLU A C 1
ATOM 619 O O . GLU A 1 80 ? -0.412 1.710 7.005 1.00 94.62 80 GLU A O 1
ATOM 624 N N . LEU A 1 81 ? 1.114 1.013 8.482 1.00 95.00 81 LEU A N 1
ATOM 625 C CA . LEU A 1 81 ? 1.633 -0.071 7.648 1.00 95.00 81 LEU A CA 1
ATOM 626 C C . LEU A 1 81 ? 1.023 -1.410 8.075 1.00 95.00 81 LEU A C 1
ATOM 628 O O . LEU A 1 81 ? 1.309 -1.919 9.158 1.00 95.00 81 LEU A O 1
ATOM 632 N N . LEU A 1 82 ? 0.211 -2.011 7.201 1.00 96.81 82 LEU A N 1
ATOM 633 C CA . LEU A 1 82 ? -0.538 -3.235 7.493 1.00 96.81 82 LEU A CA 1
ATOM 634 C C . LEU A 1 82 ? -0.193 -4.383 6.540 1.00 96.81 82 LEU A C 1
ATOM 636 O O . LEU A 1 82 ? 0.198 -4.197 5.379 1.00 96.81 82 LEU A O 1
ATOM 640 N N . CYS A 1 83 ? -0.342 -5.611 7.040 1.00 97.06 83 CYS A N 1
ATOM 641 C CA . CYS A 1 83 ? -0.344 -6.802 6.202 1.00 97.06 83 CYS A CA 1
ATOM 642 C C . CYS A 1 83 ? -1.656 -6.852 5.404 1.00 97.06 83 CYS A C 1
ATOM 644 O O . CYS A 1 83 ? -2.633 -6.183 5.740 1.00 97.06 83 CYS A O 1
ATOM 646 N N . ARG A 1 84 ? -1.699 -7.666 4.343 1.00 96.62 84 ARG A N 1
ATOM 647 C CA . ARG A 1 84 ? -2.889 -7.758 3.485 1.00 96.62 84 ARG A CA 1
ATOM 648 C C . ARG A 1 84 ? -4.140 -8.189 4.258 1.00 96.62 84 ARG A C 1
ATOM 650 O O . ARG A 1 84 ? -5.219 -7.701 3.952 1.00 96.62 84 ARG A O 1
ATOM 657 N N . THR A 1 85 ? -4.003 -9.101 5.218 1.00 97.81 85 THR A N 1
ATOM 658 C CA . THR A 1 85 ? -5.138 -9.607 6.003 1.00 97.81 85 THR A CA 1
ATOM 659 C C . THR A 1 85 ? -5.749 -8.498 6.854 1.00 97.81 85 THR A C 1
ATOM 661 O O . THR A 1 85 ? -6.921 -8.191 6.682 1.00 97.81 85 THR A O 1
ATOM 664 N N . HIS A 1 86 ? -4.945 -7.825 7.680 1.00 97.81 86 HIS A N 1
ATOM 665 C CA . HIS A 1 86 ? -5.442 -6.770 8.570 1.00 97.81 86 HIS A CA 1
ATOM 666 C C . HIS A 1 86 ? -5.917 -5.531 7.811 1.00 97.81 86 HIS A C 1
ATOM 668 O O . HIS A 1 86 ? -6.929 -4.946 8.180 1.00 97.81 86 HIS A O 1
ATOM 674 N N . TYR A 1 87 ? -5.268 -5.191 6.689 1.00 97.69 87 TYR A N 1
ATOM 675 C CA . TYR A 1 87 ? -5.780 -4.160 5.788 1.00 97.69 87 TYR A CA 1
ATOM 676 C C . TYR A 1 87 ? -7.166 -4.511 5.243 1.00 97.69 87 TYR A C 1
ATOM 678 O O . TYR A 1 87 ? -8.025 -3.654 5.201 1.00 97.69 87 TYR A O 1
ATOM 686 N N . ARG A 1 88 ? -7.421 -5.758 4.830 1.00 96.38 88 ARG A N 1
ATOM 687 C CA . ARG A 1 88 ? -8.734 -6.138 4.279 1.00 96.38 88 ARG A CA 1
ATOM 688 C C . ARG A 1 88 ? -9.831 -6.240 5.333 1.00 96.38 88 ARG A C 1
ATOM 690 O O . ARG A 1 88 ? -10.994 -6.055 4.991 1.00 96.38 88 ARG A O 1
ATOM 697 N N . ASN A 1 89 ? -9.465 -6.570 6.567 1.00 96.75 89 ASN A N 1
ATOM 698 C CA . ASN A 1 89 ? -10.414 -6.734 7.662 1.00 96.75 89 ASN A CA 1
ATOM 699 C C . ASN A 1 89 ? -10.720 -5.420 8.398 1.00 96.75 89 ASN A C 1
ATOM 701 O O . ASN A 1 89 ? -11.624 -5.401 9.226 1.00 96.75 89 ASN A O 1
ATOM 705 N N . GLY A 1 90 ? -9.988 -4.332 8.127 1.00 95.56 90 GLY A N 1
ATOM 706 C CA . GLY A 1 90 ? -10.144 -3.087 8.883 1.00 95.56 90 GLY A CA 1
ATOM 707 C C . GLY A 1 90 ? -9.499 -3.121 10.274 1.00 95.56 90 GLY A C 1
ATOM 708 O O . GLY A 1 90 ? -9.867 -2.331 11.135 1.00 95.56 90 GLY A O 1
ATOM 709 N N . GLU A 1 91 ? -8.564 -4.041 10.517 1.00 96.56 91 GLU A N 1
ATOM 710 C CA . GLU A 1 91 ? -8.008 -4.308 11.847 1.00 96.56 91 GLU A CA 1
ATOM 711 C C . GLU A 1 91 ? -6.748 -3.470 12.103 1.00 96.56 91 GLU A C 1
ATOM 713 O O . GLU A 1 91 ? -5.649 -3.768 11.617 1.00 96.56 91 GLU A O 1
ATOM 718 N N . LEU A 1 92 ? -6.904 -2.423 12.910 1.00 92.62 92 LEU A N 1
ATOM 719 C CA . LEU A 1 92 ? -5.784 -1.655 13.446 1.00 92.62 92 LEU A CA 1
ATOM 720 C C . LEU A 1 92 ? -5.177 -2.382 14.649 1.00 92.62 92 LEU A C 1
ATOM 722 O O . LEU A 1 92 ? -5.882 -3.040 15.413 1.00 92.62 92 LEU A O 1
ATOM 726 N N . GLY A 1 93 ? -3.854 -2.297 14.785 1.00 84.50 93 GLY A N 1
ATOM 727 C CA . GLY A 1 93 ? -3.168 -2.855 15.949 1.00 84.50 93 GLY A CA 1
ATOM 728 C C . GLY A 1 93 ? -3.564 -2.073 17.193 1.00 84.50 93 GLY A C 1
ATOM 729 O O . GLY A 1 93 ? -3.555 -0.844 17.155 1.00 84.50 93 GLY A O 1
ATOM 730 N N . THR A 1 94 ? -3.940 -2.785 18.254 1.00 65.56 94 THR A N 1
ATOM 731 C CA . THR A 1 94 ? -4.185 -2.206 19.585 1.00 65.56 94 THR A CA 1
ATOM 732 C C . THR A 1 94 ? -2.934 -1.566 20.159 1.00 65.56 94 THR A C 1
ATOM 734 O O . THR A 1 94 ? -1.870 -2.223 20.047 1.00 65.56 94 THR A O 1
#

Secondary structure (DSSP, 8-state):
----SB-TTSPBPHHHHHHHHT-S-----SS--B-TTSSBP-EEEEEETTEEE--S-S------SS-----SSS--EEEEEE-HHHHHHT----